Protein AF-A0A520IDW1-F1 (afdb_monomer)

pLDDT: mean 83.8, std 9.4, range [54.53, 96.62]

Radius of gyration: 19.25 Å; Cα contacts (8 Å, |Δi|>4): 11; chains: 1; bounding box: 36×26×52 Å

Foldseek 3Di:
DVVVVVVVVVVVVVVVVVVVVVVVQVVCVVVVHDDPCCVCVVVVVVVCVVVVHDPPDDQDPVRVD

Structure (mmCIF, N/CA/C/O backbone):
data_AF-A0A520IDW1-F1
#
_entry.id   AF-A0A520IDW1-F1
#
loop_
_atom_site.group_PDB
_atom_site.id
_atom_site.type_symbol
_atom_site.label_atom_id
_atom_site.label_alt_id
_atom_site.label_comp_id
_atom_site.label_asym_id
_atom_site.label_entity_id
_atom_site.label_seq_id
_atom_site.pdbx_PDB_ins_code
_atom_site.Cartn_x
_atom_site.Cartn_y
_atom_site.Cartn_z
_atom_site.occupancy
_atom_site.B_iso_or_equiv
_atom_site.auth_seq_id
_atom_site.auth_comp_id
_atom_site.auth_asym_id
_atom_site.auth_atom_id
_atom_site.pdbx_PDB_model_num
ATOM 1 N N . MET A 1 1 ? 24.012 0.009 -28.138 1.00 63.84 1 MET A N 1
ATOM 2 C CA . MET A 1 1 ? 23.298 1.300 -28.249 1.00 63.84 1 MET A CA 1
ATOM 3 C C . MET A 1 1 ? 21.789 1.147 -28.440 1.00 63.84 1 MET A C 1
ATOM 5 O O . MET A 1 1 ? 21.084 1.403 -27.475 1.00 63.84 1 MET A O 1
ATOM 9 N N . ASN A 1 2 ? 21.243 0.702 -29.585 1.00 74.19 2 ASN A N 1
ATOM 10 C CA . ASN A 1 2 ? 19.769 0.614 -29.731 1.00 74.19 2 ASN A CA 1
ATOM 11 C C . ASN A 1 2 ? 19.103 -0.408 -28.792 1.00 74.19 2 ASN A C 1
ATOM 13 O O . ASN A 1 2 ? 18.020 -0.150 -28.279 1.00 74.19 2 ASN A O 1
ATOM 17 N N . THR A 1 3 ? 19.746 -1.550 -28.542 1.00 81.88 3 THR A N 1
ATOM 18 C CA . THR A 1 3 ? 19.238 -2.596 -27.636 1.00 81.88 3 THR A CA 1
ATOM 19 C C . THR A 1 3 ? 19.227 -2.158 -26.171 1.00 81.88 3 THR A C 1
ATOM 21 O O . THR A 1 3 ? 18.309 -2.504 -25.435 1.00 81.88 3 THR A O 1
ATOM 24 N N . GLU A 1 4 ? 20.204 -1.350 -25.761 1.00 86.94 4 GLU A N 1
ATOM 25 C CA . GLU A 1 4 ? 20.297 -0.786 -24.408 1.00 86.94 4 GLU A CA 1
ATOM 26 C C . GLU A 1 4 ? 19.196 0.252 -24.176 1.00 86.94 4 GLU A C 1
ATOM 28 O O . GLU A 1 4 ? 18.488 0.190 -23.174 1.00 86.94 4 GLU A O 1
ATOM 33 N N . LEU A 1 5 ? 18.980 1.152 -25.144 1.00 90.00 5 LEU A N 1
ATOM 34 C CA . LEU A 1 5 ? 17.901 2.138 -25.084 1.00 90.00 5 LEU A CA 1
ATOM 35 C C . LEU A 1 5 ? 16.520 1.464 -25.047 1.00 90.00 5 LEU A C 1
ATOM 37 O O . LEU A 1 5 ? 15.651 1.871 -24.277 1.00 90.00 5 LEU A O 1
ATOM 41 N N . LEU A 1 6 ? 16.333 0.400 -25.833 1.00 92.25 6 LEU A N 1
ATOM 42 C CA . LEU A 1 6 ? 15.092 -0.375 -25.854 1.00 92.25 6 LEU A CA 1
ATOM 43 C C . LEU A 1 6 ? 14.852 -1.085 -24.511 1.00 92.25 6 LEU A C 1
ATOM 45 O O . LEU A 1 6 ? 13.731 -1.063 -24.008 1.00 92.25 6 LEU A O 1
ATOM 49 N N . GLY A 1 7 ? 15.902 -1.626 -23.883 1.00 91.81 7 GLY A N 1
ATOM 50 C CA . GLY A 1 7 ? 15.834 -2.212 -22.540 1.00 91.81 7 GLY A CA 1
ATOM 51 C C . GLY A 1 7 ? 15.460 -1.200 -21.451 1.00 91.81 7 GLY A C 1
ATOM 52 O O . GLY A 1 7 ? 14.622 -1.495 -20.595 1.00 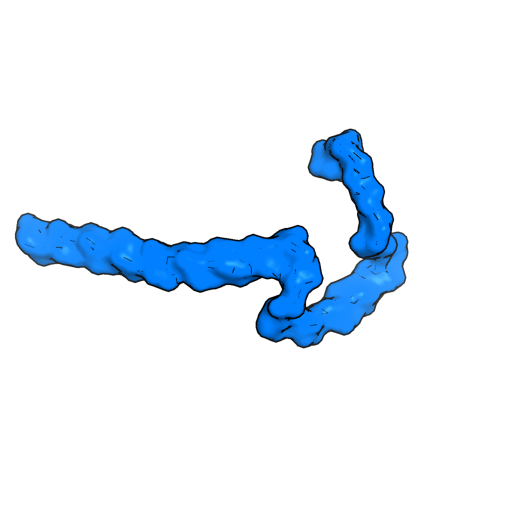91.81 7 GLY A O 1
ATOM 53 N N . ILE A 1 8 ? 16.012 0.016 -21.510 1.00 94.06 8 ILE A N 1
ATOM 54 C CA . ILE A 1 8 ? 15.667 1.106 -20.583 1.00 94.06 8 ILE A CA 1
ATOM 55 C C . ILE A 1 8 ? 14.189 1.482 -20.736 1.00 94.06 8 ILE A C 1
ATOM 57 O O . ILE A 1 8 ? 13.445 1.481 -19.755 1.00 94.06 8 ILE A O 1
ATOM 61 N N . ILE A 1 9 ? 13.739 1.743 -21.967 1.00 95.50 9 ILE A N 1
ATOM 62 C CA . ILE A 1 9 ? 12.347 2.122 -22.248 1.00 95.50 9 ILE A CA 1
ATOM 63 C C . ILE A 1 9 ? 11.380 1.022 -21.797 1.00 95.50 9 ILE A C 1
ATOM 65 O O . ILE A 1 9 ? 10.383 1.315 -21.136 1.00 95.50 9 ILE A O 1
ATOM 69 N N . ALA A 1 10 ? 11.692 -0.243 -22.092 1.00 95.25 10 ALA A N 1
ATOM 70 C CA . ALA A 1 10 ? 10.882 -1.382 -21.672 1.00 95.25 10 ALA A CA 1
ATOM 71 C C . ALA A 1 10 ? 10.770 -1.481 -20.142 1.00 95.25 10 ALA A C 1
ATOM 73 O O . ALA A 1 10 ? 9.681 -1.710 -19.621 1.00 95.25 10 ALA A O 1
ATOM 74 N N . THR A 1 11 ? 11.866 -1.251 -19.416 1.00 95.06 11 THR A N 1
ATOM 75 C CA . THR A 1 11 ? 11.890 -1.318 -17.946 1.0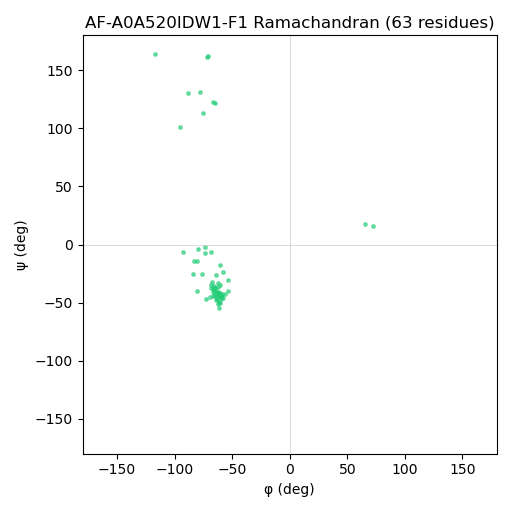0 95.06 11 THR A CA 1
ATOM 76 C C . THR A 1 11 ? 11.052 -0.209 -17.314 1.00 95.06 11 THR A C 1
ATOM 78 O O . THR A 1 11 ? 10.261 -0.471 -16.405 1.00 95.06 11 THR A O 1
ATOM 81 N N . TYR A 1 12 ? 11.165 1.023 -17.816 1.00 95.50 12 TYR A N 1
ATOM 82 C CA . TYR A 1 12 ? 10.349 2.139 -17.337 1.00 95.50 12 TYR A CA 1
ATOM 83 C C . TYR A 1 12 ? 8.867 1.932 -17.644 1.00 95.50 12 TYR A C 1
ATOM 85 O O . TYR A 1 12 ? 8.033 2.126 -16.761 1.00 95.50 12 TYR A O 1
ATOM 93 N N . LEU A 1 13 ? 8.530 1.482 -18.857 1.00 96.62 13 LEU A N 1
ATOM 94 C CA . LEU A 1 13 ? 7.147 1.162 -19.211 1.00 96.62 13 LEU A CA 1
ATOM 95 C C 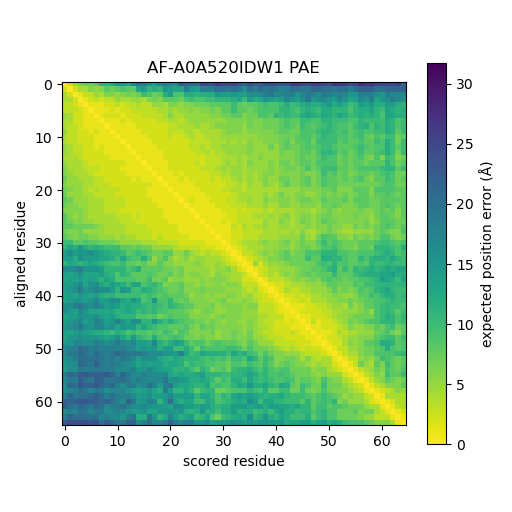. LEU A 1 13 ? 6.579 0.067 -18.313 1.00 96.62 13 LEU A C 1
ATOM 97 O O . LEU A 1 13 ? 5.488 0.235 -17.775 1.00 96.62 13 LEU A O 1
ATOM 101 N N . LEU A 1 14 ? 7.325 -1.016 -18.096 1.00 96.44 14 LEU A N 1
ATOM 102 C CA . LEU A 1 14 ? 6.903 -2.099 -17.213 1.00 96.44 14 LEU A CA 1
ATOM 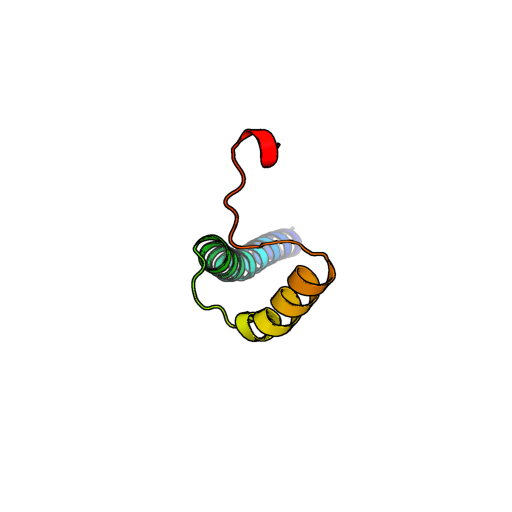103 C C . LEU A 1 14 ? 6.677 -1.597 -15.783 1.00 96.44 14 LEU A C 1
ATOM 105 O O . LEU A 1 14 ? 5.656 -1.902 -15.170 1.00 96.44 14 LEU A O 1
ATOM 109 N N . THR A 1 15 ? 7.595 -0.774 -15.277 1.00 96.31 15 THR A N 1
ATOM 110 C CA . THR A 1 15 ? 7.482 -0.172 -13.945 1.00 96.31 15 THR A CA 1
ATOM 111 C C . THR A 1 15 ? 6.227 0.684 -13.833 1.00 96.31 15 THR A C 1
ATOM 113 O O . THR A 1 15 ? 5.487 0.544 -12.866 1.00 96.31 15 THR A O 1
ATOM 116 N N . LEU A 1 16 ? 5.934 1.526 -14.827 1.00 95.94 16 LEU A N 1
ATOM 117 C CA . LEU A 1 16 ? 4.730 2.360 -14.832 1.00 95.94 16 LEU A CA 1
ATOM 118 C C . LEU A 1 16 ? 3.453 1.519 -14.902 1.00 95.94 16 LEU A C 1
ATOM 120 O O . LEU A 1 16 ? 2.502 1.778 -14.165 1.00 95.94 16 LEU A O 1
ATOM 124 N N . VAL A 1 17 ? 3.445 0.482 -15.742 1.00 96.44 17 VAL A N 1
ATOM 125 C CA . VAL A 1 17 ? 2.313 -0.444 -15.873 1.00 96.44 17 VAL A CA 1
ATOM 126 C C . VAL A 1 17 ? 2.016 -1.152 -14.555 1.00 96.44 17 VAL A C 1
ATOM 128 O O . VAL A 1 17 ? 0.850 -1.377 -14.254 1.00 96.44 17 VAL A O 1
ATOM 131 N N . ILE A 1 18 ? 3.036 -1.464 -13.753 1.00 95.88 18 ILE A N 1
ATOM 132 C CA . ILE A 1 18 ? 2.877 -2.075 -12.427 1.00 95.88 18 ILE A CA 1
ATOM 133 C C . ILE A 1 18 ? 2.524 -1.023 -11.365 1.00 95.88 18 ILE A C 1
ATOM 135 O O . ILE A 1 18 ? 1.668 -1.264 -10.516 1.00 95.88 18 ILE A O 1
ATOM 139 N N . ALA A 1 19 ? 3.133 0.161 -11.421 1.00 95.75 19 ALA A N 1
ATOM 140 C CA . ALA A 1 19 ? 2.937 1.224 -10.442 1.00 95.75 19 ALA A CA 1
ATOM 141 C C . ALA A 1 19 ? 1.506 1.780 -10.449 1.00 95.75 19 ALA A C 1
ATOM 143 O O . ALA A 1 19 ? 0.961 2.069 -9.388 1.00 95.75 19 ALA A O 1
ATOM 144 N N . ILE A 1 20 ? 0.8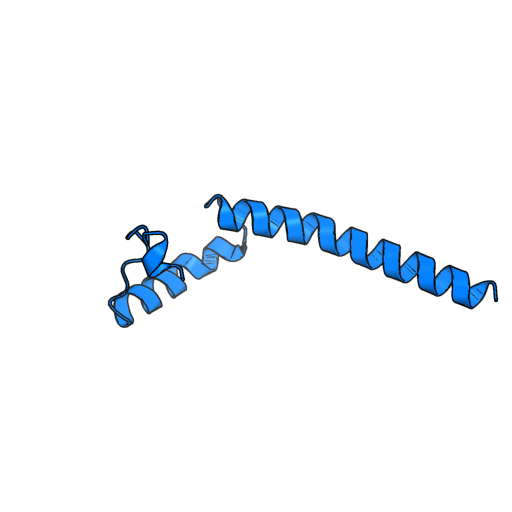62 1.899 -11.614 1.00 93.88 20 ILE A N 1
ATOM 145 C CA . ILE A 1 20 ? -0.513 2.415 -11.731 1.00 93.88 20 ILE A CA 1
ATOM 146 C C . ILE A 1 20 ? -1.546 1.551 -10.971 1.00 93.88 20 ILE A C 1
ATOM 148 O O . ILE A 1 20 ? -2.285 2.104 -10.149 1.00 93.88 20 ILE A O 1
ATOM 152 N N . PRO A 1 21 ? -1.659 0.226 -11.200 1.00 92.19 21 PRO A N 1
ATOM 153 C CA . PRO A 1 21 ? -2.593 -0.618 -10.462 1.00 92.19 21 PRO A CA 1
ATOM 154 C C . PRO A 1 21 ? -2.225 -0.723 -8.979 1.00 92.19 21 PRO A C 1
ATOM 156 O O . PRO A 1 21 ? -3.131 -0.712 -8.147 1.00 92.19 21 PRO A O 1
ATOM 159 N N . LEU A 1 22 ? -0.932 -0.745 -8.631 1.00 91.75 22 LEU A N 1
ATOM 160 C CA . LEU A 1 22 ? -0.481 -0.722 -7.234 1.00 91.75 22 LEU A CA 1
ATOM 161 C C . LEU A 1 22 ? -0.877 0.571 -6.519 1.00 91.75 22 LEU A C 1
ATOM 163 O O . LEU A 1 22 ? -1.414 0.522 -5.417 1.00 91.75 22 LEU A O 1
ATOM 167 N N . GLY A 1 23 ? -0.679 1.723 -7.157 1.00 92.69 23 GLY A N 1
ATOM 168 C CA . GLY A 1 23 ? -1.078 3.019 -6.616 1.00 92.69 23 GLY A CA 1
ATOM 169 C C . GLY A 1 23 ? -2.587 3.104 -6.407 1.00 92.69 23 GLY A C 1
ATOM 170 O O . GLY A 1 23 ? -3.039 3.535 -5.349 1.00 92.69 23 GLY A O 1
ATOM 171 N N . LYS A 1 24 ? -3.382 2.607 -7.366 1.00 90.56 24 LYS A N 1
ATOM 172 C CA . LYS A 1 24 ? -4.841 2.495 -7.203 1.00 90.56 24 LYS A CA 1
ATOM 173 C C . LYS A 1 24 ? -5.220 1.565 -6.053 1.00 90.56 24 LYS A C 1
ATOM 175 O O . LYS A 1 24 ? -6.137 1.885 -5.308 1.00 90.56 24 LYS A O 1
ATOM 180 N N . TYR A 1 25 ? -4.540 0.431 -5.904 1.00 91.06 25 TYR A N 1
ATOM 181 C CA . TYR A 1 25 ? -4.767 -0.489 -4.791 1.00 91.06 25 TYR A CA 1
ATOM 182 C C . TYR A 1 25 ? -4.482 0.186 -3.443 1.00 91.06 25 TYR A C 1
ATOM 184 O O . TYR A 1 25 ? -5.345 0.173 -2.570 1.00 91.06 25 TYR A O 1
ATOM 192 N N . LEU A 1 26 ? -3.328 0.844 -3.299 1.00 89.81 26 LEU A N 1
ATOM 193 C CA . LEU A 1 26 ? -2.962 1.559 -2.076 1.00 89.81 26 LEU A CA 1
ATOM 194 C C . LEU A 1 26 ? -3.948 2.683 -1.761 1.00 89.81 26 LEU A C 1
ATOM 196 O O . LEU A 1 26 ? -4.399 2.783 -0.627 1.00 89.81 26 LEU A O 1
ATOM 200 N N . ALA A 1 27 ? -4.344 3.480 -2.757 1.00 91.56 27 ALA A N 1
ATOM 201 C CA . ALA A 1 27 ? -5.331 4.541 -2.565 1.00 91.56 27 ALA A CA 1
ATOM 202 C C . ALA A 1 27 ? -6.649 3.999 -1.988 1.00 91.56 27 ALA A C 1
ATOM 204 O O . ALA A 1 27 ? -7.188 4.577 -1.050 1.00 91.56 27 ALA A O 1
ATOM 205 N N . LYS A 1 28 ? -7.127 2.853 -2.489 1.00 88.62 28 LYS A N 1
ATOM 206 C CA . LYS A 1 28 ? -8.326 2.187 -1.961 1.00 88.62 28 LYS A CA 1
ATOM 207 C C . LYS A 1 28 ? -8.135 1.662 -0.540 1.00 88.62 28 LYS A C 1
ATOM 209 O O . LYS A 1 28 ? -9.037 1.812 0.276 1.00 88.62 28 LYS A O 1
ATOM 214 N N . VAL A 1 29 ? -6.971 1.079 -0.237 1.00 87.31 29 VAL A N 1
ATOM 215 C CA . VAL A 1 29 ? -6.626 0.602 1.115 1.00 87.31 29 VAL A CA 1
ATOM 216 C C . VAL A 1 29 ? -6.632 1.761 2.111 1.00 87.31 29 VAL A C 1
ATOM 218 O O . VAL A 1 29 ? -7.302 1.675 3.135 1.00 87.31 29 VAL A O 1
ATOM 221 N N . PHE A 1 30 ? -5.938 2.860 1.799 1.00 84.44 30 PHE A N 1
ATOM 222 C CA . PHE A 1 30 ? -5.862 4.035 2.672 1.00 84.44 30 PHE A CA 1
ATOM 223 C C . PHE A 1 30 ? -7.201 4.766 2.807 1.00 84.44 30 PHE A C 1
ATOM 225 O O . PHE A 1 30 ? -7.492 5.302 3.870 1.00 84.44 30 PHE A O 1
ATOM 232 N N . ALA A 1 31 ? -8.038 4.757 1.766 1.00 86.56 31 ALA A N 1
ATOM 233 C CA . ALA A 1 31 ? -9.402 5.277 1.834 1.00 86.56 31 ALA A CA 1
ATOM 234 C C . ALA A 1 31 ? -10.369 4.363 2.617 1.00 86.56 31 ALA A C 1
ATOM 236 O O . ALA A 1 31 ? -11.520 4.737 2.835 1.00 86.56 31 ALA A O 1
ATOM 237 N N . GLY A 1 32 ? -9.939 3.161 3.022 1.00 80.31 32 GLY A N 1
ATOM 238 C CA . GLY A 1 32 ? -10.790 2.181 3.701 1.00 80.31 32 GLY A CA 1
ATOM 239 C C . GLY A 1 32 ? -11.830 1.512 2.792 1.00 80.31 32 GLY A C 1
ATOM 240 O O . GLY A 1 32 ? -12.779 0.901 3.288 1.00 80.31 32 GLY A O 1
ATOM 241 N N . GLU A 1 33 ? -11.677 1.605 1.467 1.00 83.62 33 GLU A N 1
ATOM 242 C CA . GLU A 1 33 ? -12.574 0.967 0.502 1.00 83.62 33 GLU A CA 1
ATOM 243 C C . GLU A 1 33 ? -12.388 -0.561 0.463 1.00 83.62 33 GLU A C 1
ATOM 245 O O . GLU A 1 33 ? -11.364 -1.113 0.876 1.00 83.62 33 GLU A O 1
ATOM 250 N N . LYS A 1 34 ? -13.381 -1.284 -0.075 1.00 76.56 34 LYS A N 1
ATOM 251 C CA . LYS A 1 34 ? -13.247 -2.729 -0.308 1.00 76.56 34 LYS A CA 1
ATOM 252 C C . LYS A 1 34 ? -12.200 -3.001 -1.387 1.00 76.56 34 LYS A C 1
ATOM 254 O O . LYS A 1 34 ? -12.337 -2.584 -2.538 1.00 76.56 34 LYS A O 1
ATOM 259 N N . VAL A 1 35 ? -11.192 -3.778 -1.018 1.00 86.12 35 VAL A N 1
ATOM 260 C CA . VAL A 1 35 ? -10.132 -4.279 -1.900 1.00 86.12 35 VAL A CA 1
ATOM 261 C C . VAL A 1 35 ? -10.180 -5.800 -1.962 1.00 86.12 35 VAL A C 1
ATOM 263 O O . VAL A 1 35 ? -10.804 -6.452 -1.137 1.00 86.12 35 VAL A O 1
ATOM 266 N N . TRP A 1 36 ? -9.529 -6.408 -2.948 1.00 79.69 36 TRP A N 1
ATOM 267 C CA . TRP A 1 36 ? -9.517 -7.872 -3.056 1.00 79.69 36 TRP A CA 1
ATOM 268 C C . TRP A 1 36 ? -8.814 -8.556 -1.864 1.00 79.69 36 TRP A C 1
ATOM 270 O O . TRP A 1 36 ? -9.174 -9.665 -1.477 1.00 79.69 36 TRP A O 1
ATOM 280 N N . THR A 1 37 ? -7.883 -7.860 -1.212 1.00 81.31 37 THR A N 1
ATOM 281 C CA . THR A 1 37 ? -7.189 -8.309 0.008 1.00 81.31 37 THR A CA 1
ATOM 282 C C . THR A 1 37 ? -8.048 -8.258 1.269 1.00 81.31 37 THR A C 1
ATOM 284 O O . THR A 1 37 ? -7.611 -8.713 2.320 1.00 81.31 37 THR A O 1
ATOM 287 N N . ASP A 1 38 ? -9.292 -7.787 1.171 1.00 78.25 38 ASP A N 1
ATOM 288 C CA . ASP A 1 38 ? -10.254 -7.710 2.275 1.00 78.25 38 ASP A CA 1
ATOM 289 C C . ASP A 1 38 ? -10.574 -9.099 2.880 1.00 78.25 38 ASP A C 1
ATOM 291 O O . ASP A 1 38 ? -10.977 -9.221 4.032 1.00 78.25 38 ASP A O 1
ATOM 295 N N . PHE A 1 39 ? -10.270 -10.187 2.162 1.00 80.94 39 PHE A N 1
ATOM 296 C CA . PHE A 1 39 ? -10.284 -11.545 2.722 1.00 80.94 39 PHE A CA 1
ATOM 297 C C . PHE A 1 39 ? -9.351 -11.729 3.939 1.00 80.94 39 PHE A C 1
ATOM 299 O O . PHE A 1 39 ? -9.589 -12.609 4.764 1.00 80.94 39 PHE A O 1
ATOM 306 N N . LEU A 1 40 ? -8.310 -10.902 4.087 1.00 81.31 40 LEU A N 1
ATOM 307 C CA . LEU A 1 40 ? -7.402 -10.925 5.237 1.00 81.31 40 LEU A CA 1
ATOM 308 C C . LEU A 1 40 ? -7.935 -10.140 6.444 1.00 81.31 40 LEU A C 1
ATOM 310 O O . LEU A 1 40 ? -7.456 -10.371 7.553 1.00 81.31 40 LEU A O 1
ATOM 314 N N . LYS A 1 41 ? -8.965 -9.296 6.285 1.00 79.56 41 LYS A N 1
ATOM 315 C CA . LYS A 1 41 ? -9.566 -8.554 7.406 1.00 79.56 41 LYS A CA 1
ATOM 316 C C . LYS A 1 41 ? -10.003 -9.417 8.596 1.00 79.56 41 LYS A C 1
ATOM 318 O O . LYS A 1 41 ? -9.787 -8.976 9.724 1.00 79.56 41 LYS A O 1
ATOM 323 N N . PRO A 1 42 ? -10.592 -10.623 8.442 1.00 78.19 42 PRO A N 1
ATOM 324 C CA . PRO A 1 42 ? -10.871 -11.488 9.592 1.00 78.19 42 PRO A CA 1
ATOM 325 C C . PRO A 1 42 ? -9.602 -11.920 10.342 1.00 78.19 42 PRO A C 1
ATOM 327 O O . PRO A 1 42 ? -9.637 -12.045 11.565 1.00 78.19 42 PRO A O 1
ATOM 330 N N . ILE A 1 43 ? -8.480 -12.103 9.639 1.00 83.56 43 ILE A N 1
ATOM 331 C CA . ILE A 1 43 ? -7.187 -12.442 10.248 1.00 83.56 43 ILE A CA 1
ATOM 332 C C . ILE A 1 43 ? -6.621 -11.223 10.976 1.00 83.56 43 ILE A C 1
ATOM 334 O O . ILE A 1 43 ? -6.247 -11.334 12.140 1.00 83.56 43 ILE A O 1
ATOM 338 N N . GLU A 1 44 ? -6.626 -10.053 10.336 1.00 80.75 44 GLU A N 1
ATOM 339 C CA . GLU A 1 44 ? -6.204 -8.795 10.959 1.00 80.75 44 GLU A CA 1
ATOM 340 C C . GLU A 1 44 ? -7.027 -8.499 12.212 1.00 80.75 44 GLU A C 1
ATOM 342 O O . GLU A 1 44 ? -6.469 -8.216 13.264 1.00 80.75 44 GLU A O 1
ATOM 347 N N . SER A 1 45 ? -8.352 -8.652 12.146 1.00 81.06 45 SER A N 1
ATOM 348 C CA . SER A 1 45 ? -9.229 -8.477 13.304 1.00 81.06 45 SER A CA 1
ATOM 349 C C . SER A 1 45 ? -8.925 -9.480 14.419 1.00 81.06 45 SER A C 1
ATOM 351 O O . SER A 1 45 ? -8.977 -9.106 15.591 1.00 81.06 45 SER A O 1
ATOM 353 N N . GLY A 1 46 ? -8.574 -10.724 14.079 1.00 83.19 46 GLY A N 1
ATOM 354 C CA . GLY A 1 46 ? -8.114 -11.725 15.040 1.00 83.19 46 GLY A CA 1
ATOM 355 C C . GLY A 1 46 ? -6.807 -11.322 15.722 1.00 83.19 46 GLY A C 1
ATOM 356 O O . GLY A 1 46 ? -6.722 -11.371 16.946 1.00 83.19 46 GLY A O 1
ATOM 357 N N . ILE A 1 47 ? -5.820 -10.858 14.952 1.00 84.06 47 ILE A N 1
ATOM 358 C CA . ILE A 1 47 ? -4.528 -10.382 15.465 1.00 84.06 47 ILE A CA 1
ATOM 359 C C . ILE A 1 47 ? -4.721 -9.138 16.335 1.00 84.06 47 ILE A C 1
ATOM 361 O O . ILE A 1 47 ? -4.222 -9.102 17.453 1.00 84.06 47 ILE A O 1
ATOM 365 N N . PHE A 1 48 ? -5.489 -8.147 15.879 1.00 83.44 48 PHE A N 1
ATOM 366 C CA . PHE A 1 48 ? -5.788 -6.944 16.656 1.00 83.44 48 PHE A CA 1
ATOM 367 C C . PHE A 1 48 ? -6.472 -7.284 17.980 1.00 83.44 48 PHE A C 1
ATOM 369 O O . PHE A 1 48 ? -6.076 -6.774 19.026 1.00 83.44 48 PHE A O 1
ATOM 376 N N . LYS A 1 49 ? -7.434 -8.215 17.961 1.00 81.81 49 LYS A N 1
ATOM 377 C CA . LYS A 1 49 ? -8.120 -8.675 19.171 1.00 81.81 49 LYS A CA 1
ATOM 378 C C . LYS A 1 49 ? -7.189 -9.432 20.123 1.00 81.81 49 LYS A C 1
ATOM 380 O O . LYS A 1 49 ? -7.307 -9.247 21.330 1.00 81.81 49 LYS A O 1
ATOM 385 N N . LEU A 1 50 ? -6.272 -10.251 19.605 1.00 86.12 50 LEU A N 1
ATOM 386 C CA . LEU A 1 50 ? -5.262 -10.949 20.412 1.00 86.12 50 LEU A CA 1
ATOM 387 C C . LEU A 1 50 ? -4.234 -9.986 21.014 1.00 86.12 50 LEU A C 1
ATOM 389 O O . LEU A 1 50 ? -3.841 -10.155 22.163 1.00 86.12 50 LEU A O 1
ATOM 393 N N . SER A 1 51 ? -3.842 -8.957 20.267 1.00 82.88 51 SER A N 1
ATOM 394 C CA . SER A 1 51 ? -2.909 -7.924 20.720 1.00 82.88 51 SER A CA 1
ATOM 395 C C . SER A 1 51 ? -3.564 -6.855 21.604 1.00 82.88 51 SER A C 1
ATOM 397 O O . SER A 1 51 ? -2.870 -5.960 22.077 1.00 82.88 51 SER A O 1
ATOM 399 N N . GLY A 1 52 ? -4.885 -6.907 21.817 1.00 80.94 52 GLY A N 1
ATOM 400 C CA . GLY A 1 52 ? -5.630 -5.883 22.559 1.00 80.94 52 GLY A CA 1
ATOM 401 C C . GLY A 1 52 ? -5.655 -4.511 21.873 1.00 80.94 52 GLY A C 1
ATOM 402 O O . GLY A 1 52 ? -5.943 -3.509 22.520 1.00 80.94 52 GLY A O 1
ATOM 403 N N . ILE A 1 53 ? -5.342 -4.456 20.577 1.00 79.00 53 ILE A N 1
ATOM 404 C CA . ILE A 1 53 ? -5.292 -3.226 19.786 1.00 79.00 53 ILE A CA 1
ATOM 405 C C . ILE A 1 53 ? -6.683 -2.967 19.216 1.00 79.00 53 ILE A C 1
ATOM 407 O O . ILE A 1 53 ? -7.295 -3.849 18.612 1.00 79.00 53 ILE A O 1
ATOM 411 N N . ASN A 1 54 ? -7.174 -1.743 19.380 1.00 75.56 54 ASN A N 1
ATOM 412 C CA . ASN A 1 54 ? -8.425 -1.301 18.789 1.00 75.56 54 ASN A CA 1
ATOM 413 C C . ASN A 1 54 ? -8.147 -0.570 17.462 1.00 75.56 54 ASN A C 1
ATOM 415 O O . ASN A 1 54 ? -7.800 0.607 17.481 1.00 75.56 54 ASN A O 1
ATOM 4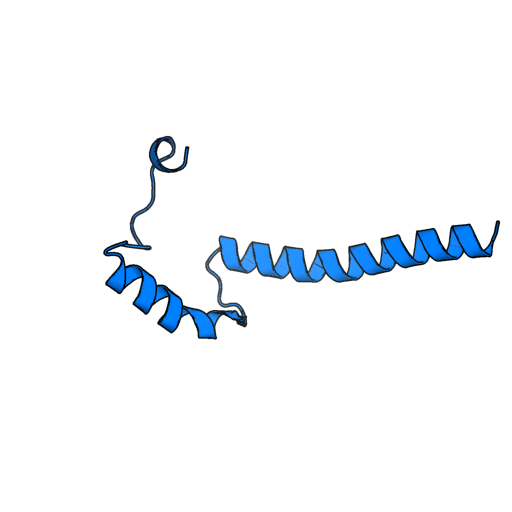19 N N . PRO A 1 55 ? -8.326 -1.214 16.295 1.00 71.19 55 PRO A N 1
ATOM 420 C CA . PRO A 1 55 ? -8.065 -0.583 14.999 1.00 71.19 55 PRO A CA 1
ATOM 421 C C . PRO A 1 55 ? -9.055 0.547 14.663 1.00 71.19 55 PRO A C 1
ATOM 423 O O . PRO A 1 55 ? -8.897 1.203 13.640 1.00 71.19 55 PRO A O 1
ATOM 426 N N . LYS A 1 56 ? -10.096 0.756 15.485 1.00 69.00 56 LYS A N 1
ATOM 427 C CA . LYS A 1 56 ? -11.054 1.864 15.347 1.00 69.00 56 LYS A CA 1
ATOM 428 C C . LYS A 1 56 ? -10.675 3.103 16.155 1.00 69.00 56 LYS A C 1
ATOM 430 O O . LYS A 1 56 ? -11.375 4.106 16.053 1.00 69.00 56 LYS A O 1
ATOM 435 N N . GLU A 1 57 ? -9.641 3.037 16.989 1.00 74.38 57 GLU A N 1
ATOM 436 C CA . GLU A 1 57 ? -9.126 4.235 17.645 1.00 74.38 57 GLU A CA 1
ATOM 437 C C . GLU A 1 57 ? -8.325 5.054 16.636 1.00 74.38 57 GLU A C 1
ATOM 439 O O . GLU A 1 57 ? -7.276 4.623 16.157 1.00 74.38 57 GLU A O 1
ATOM 444 N N . GLU A 1 58 ? -8.835 6.239 16.300 1.00 67.62 58 GLU A N 1
ATOM 445 C CA . GLU A 1 58 ? -8.062 7.226 15.556 1.00 67.62 58 GLU A CA 1
ATOM 446 C C . GLU A 1 58 ? -6.885 7.680 16.420 1.00 67.62 58 GLU A C 1
ATOM 448 O O . GLU A 1 58 ? -7.058 8.184 17.533 1.00 67.62 58 GLU A O 1
ATOM 453 N N . MET A 1 59 ? -5.671 7.492 15.909 1.00 74.31 59 MET A N 1
ATOM 454 C CA . MET A 1 59 ? -4.473 7.997 16.560 1.00 74.31 59 MET A CA 1
ATOM 455 C C . MET A 1 59 ? -4.359 9.496 16.278 1.00 74.31 59 MET A C 1
ATOM 457 O O . MET A 1 59 ? -4.465 9.964 15.146 1.00 74.31 59 MET A O 1
ATOM 461 N N . ASN A 1 60 ? -4.127 10.280 17.324 1.00 76.88 60 ASN A N 1
ATOM 462 C CA . ASN A 1 60 ? -3.861 11.704 17.171 1.00 76.88 60 ASN A CA 1
ATOM 463 C C . ASN A 1 60 ? -2.467 11.915 16.541 1.00 76.88 60 ASN A C 1
ATOM 465 O O . ASN A 1 60 ? -1.616 11.028 16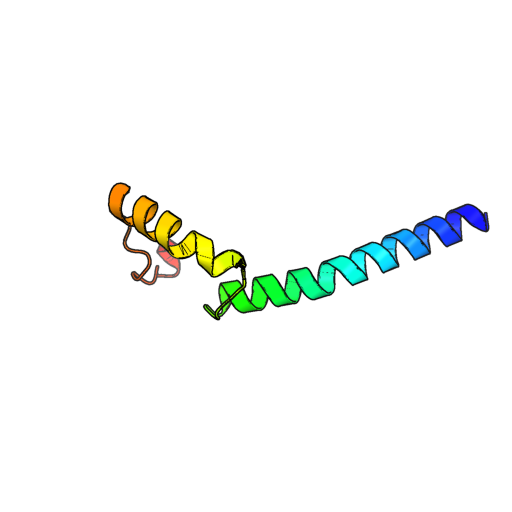.593 1.00 76.88 60 ASN A O 1
ATOM 469 N N . TRP A 1 61 ? -2.172 13.098 15.996 1.00 70.81 61 TRP A N 1
ATOM 470 C CA . TRP A 1 61 ? -0.899 13.373 15.296 1.00 70.81 61 TRP A CA 1
ATOM 471 C C . TRP A 1 61 ? 0.360 13.053 16.124 1.00 70.81 61 TRP A C 1
ATOM 473 O O . TRP A 1 61 ? 1.375 12.660 15.562 1.00 70.81 61 TRP A O 1
ATOM 483 N N . LYS A 1 62 ? 0.289 13.171 17.459 1.00 67.19 62 LYS A N 1
ATOM 484 C CA . LYS A 1 62 ? 1.375 12.785 18.382 1.00 67.19 62 LYS A CA 1
ATOM 485 C C . LYS A 1 62 ? 1.508 11.278 18.599 1.00 67.19 62 LYS A C 1
ATOM 487 O O . LYS A 1 62 ? 2.566 10.831 19.005 1.00 67.19 62 LYS A O 1
ATOM 492 N N . GLN A 1 63 ? 0.426 10.526 18.420 1.00 71.31 63 GLN A N 1
ATOM 493 C CA . GLN A 1 63 ? 0.416 9.066 18.537 1.00 71.31 63 GLN A CA 1
ATOM 494 C C . GLN A 1 63 ? 0.866 8.409 17.222 1.00 71.31 63 GLN A C 1
ATOM 496 O O . GLN A 1 63 ? 1.380 7.299 17.248 1.00 71.31 63 GLN A O 1
ATOM 501 N N . HIS A 1 64 ? 0.693 9.100 16.090 1.00 71.19 64 HIS A N 1
ATOM 502 C CA . HIS A 1 64 ? 1.209 8.690 14.781 1.00 71.19 64 HIS A CA 1
ATOM 503 C C . HIS A 1 64 ? 2.702 9.006 14.545 1.00 71.19 64 HIS A C 1
ATOM 505 O O . HIS A 1 64 ? 3.246 8.505 13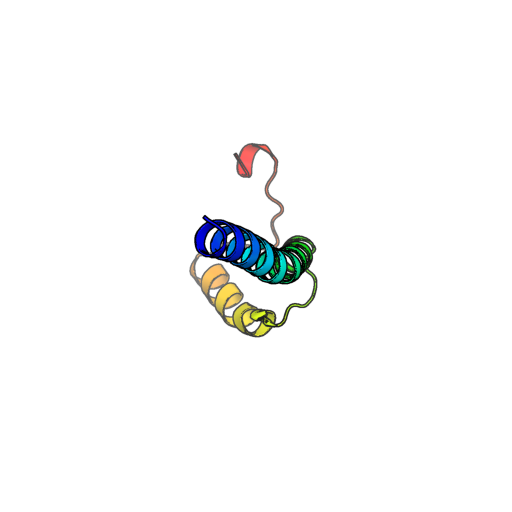.560 1.00 71.19 64 HIS A O 1
ATOM 511 N N . MET A 1 65 ? 3.334 9.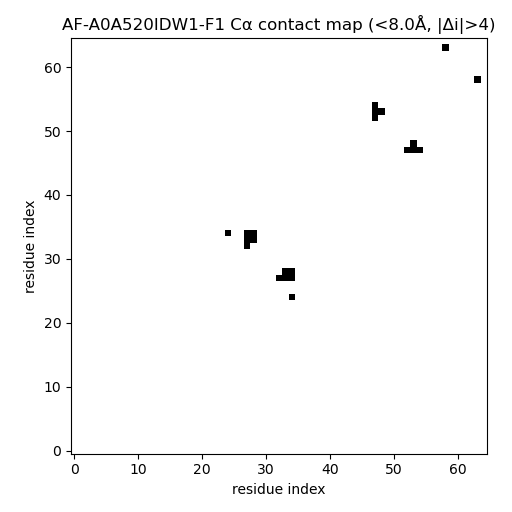849 15.379 1.00 54.53 65 MET A N 1
ATOM 512 C CA . MET A 1 65 ? 4.775 10.164 15.317 1.00 54.53 65 MET A CA 1
ATOM 513 C C . MET A 1 65 ? 5.631 9.137 16.051 1.00 54.53 65 MET A C 1
ATOM 515 O O . MET A 1 65 ? 5.197 8.674 17.128 1.00 54.53 65 MET A O 1
#

Sequence (65 aa):
MNTELLGIIATYLLTLVIAIPLGKYLAKVFAGEKVWTDFLKPIESGIFKLSGINPKEEMNWKQHM

Secondary structure (DSSP, 8-state):
-HHHHHHHHHHHHHHHHHHHHHHHHHHHHHTT---GGGGGHHHHHHHHHHTT--TTSPPPTTT--

Solvent-accessible surface area (backbone atoms only — not comparable to full-atom values): 3967 Å² total; per-residue (Å²): 107,73,70,57,54,51,49,53,52,52,50,53,52,53,48,49,65,52,46,54,59,50,50,53,49,50,53,34,56,77,70,67,49,95,54,90,68,54,79,46,48,68,54,52,51,49,51,30,59,74,69,73,48,64,91,82,62,82,70,51,79,76,70,74,99

Mean predicted aligned error: 7.95 Å